Protein AF-A0A3D8VR59-F1 (afdb_monomer)

Solvent-accessible surface area (backbone atoms only — not comparable to full-atom values): 6683 Å² total; per-residue (Å²): 139,81,84,77,77,73,76,78,70,75,75,80,77,48,66,52,59,50,52,37,56,76,66,73,60,66,75,86,51,83,73,58,47,75,71,31,57,76,67,61,42,75,67,56,51,50,50,51,54,50,46,55,68,44,47,79,78,50,55,71,74,55,37,43,54,51,33,48,60,49,38,73,65,44,26,65,60,37,73,67,63,82,84,80,81,53,46,68,61,48,41,51,50,54,53,48,45,44,51,47,46,40,73,72,57,63,74,77,109

Organism: NCBI:txid156205

Foldseek 3Di:
DDDDPPPPDPPPQALLNVVCVVLVADLVDDPFDPVLLVVQDPVLLVLLVVLSNCLSVDDPVVLLVSLVVNLVVRCVSRVNDDPDDDSVVSVSVSSNVNSNCVVVPVVVD

Mean predicted aligned error: 7.18 Å

pLDDT: mean 85.96, std 16.13, range [38.91, 97.81]

Sequence (109 aa):
IHERKKQRSKKKQTLVEKEIENRDLKSDQQVVGDWERQNVTKKDWNLLKTYVHRYPTLKPTEQDTMTREVAEILLPKLGLEDGTKSEDELATRLYAAYIDLKEEWEFQL

Radius of gyration: 16.51 Å; Cα contacts (8 Å, |Δi|>4): 81; chains: 1; bounding box: 54×28×42 Å

Structure (mmCIF, N/CA/C/O backbone):
data_AF-A0A3D8VR59-F1
#
_entry.id   AF-A0A3D8VR59-F1
#
loop_
_atom_site.group_PDB
_atom_site.id
_atom_site.type_symbol
_atom_site.label_atom_id
_atom_site.label_alt_id
_atom_site.label_comp_id
_atom_site.label_asym_id
_atom_site.label_entity_id
_atom_site.label_seq_id
_atom_site.pdbx_PDB_ins_code
_atom_site.Cartn_x
_atom_site.Cartn_y
_atom_site.Cartn_z
_atom_site.occupancy
_atom_site.B_iso_or_equiv
_atom_site.auth_seq_id
_atom_site.auth_comp_id
_atom_site.auth_asym_id
_atom_site.auth_atom_id
_atom_site.pdbx_PDB_model_num
ATOM 1 N N . ILE A 1 1 ? -44.105 14.807 -27.807 1.00 45.09 1 ILE A N 1
ATOM 2 C CA . ILE A 1 1 ? -43.268 14.618 -26.596 1.00 45.09 1 ILE A CA 1
ATOM 3 C C . ILE A 1 1 ? -42.428 13.366 -26.820 1.00 45.09 1 ILE A C 1
ATOM 5 O O . ILE A 1 1 ? -42.993 12.284 -26.915 1.00 45.09 1 ILE A O 1
ATOM 9 N N . HIS A 1 2 ? -41.117 13.504 -27.015 1.00 38.91 2 HIS A N 1
ATOM 10 C CA . HIS A 1 2 ? -40.198 12.367 -27.122 1.00 38.91 2 HIS A CA 1
ATOM 11 C C . HIS A 1 2 ? -39.115 12.530 -26.063 1.00 38.91 2 HIS A C 1
ATOM 13 O O . HIS A 1 2 ? -38.150 13.273 -26.245 1.00 38.91 2 HIS A O 1
ATOM 19 N N . GLU A 1 3 ? -39.311 11.854 -24.933 1.00 39.66 3 GLU A N 1
ATOM 20 C CA . GLU A 1 3 ? -38.264 11.650 -23.941 1.00 39.66 3 GLU A CA 1
ATOM 21 C C . GLU A 1 3 ? -37.144 10.822 -24.570 1.00 39.66 3 GLU A C 1
ATOM 23 O O . GLU A 1 3 ? -37.251 9.611 -24.778 1.00 39.66 3 GLU A O 1
ATOM 28 N N . ARG A 1 4 ? -36.027 11.486 -24.865 1.00 47.28 4 ARG A N 1
ATOM 29 C CA . ARG A 1 4 ? -34.753 10.808 -25.077 1.00 47.28 4 ARG A CA 1
ATOM 30 C C . ARG A 1 4 ? -34.322 10.211 -23.740 1.00 47.28 4 ARG A C 1
ATOM 32 O O . ARG A 1 4 ? -33.760 10.911 -22.899 1.00 47.28 4 ARG A O 1
ATOM 39 N N . LYS A 1 5 ? -34.539 8.906 -23.562 1.00 46.75 5 LYS A N 1
ATOM 40 C CA . LYS A 1 5 ? -33.803 8.108 -22.576 1.00 46.75 5 LYS A CA 1
ATOM 41 C C . LYS A 1 5 ? -32.311 8.284 -22.867 1.00 46.75 5 LYS A C 1
ATOM 43 O O . LYS A 1 5 ? -31.782 7.678 -23.796 1.00 46.75 5 LYS A O 1
ATOM 48 N N . LYS A 1 6 ? -31.633 9.145 -22.099 1.00 41.78 6 LYS A N 1
ATOM 49 C CA . LYS A 1 6 ? -30.169 9.167 -22.024 1.00 41.78 6 LYS A CA 1
ATOM 50 C C . LYS A 1 6 ? -29.741 7.748 -21.665 1.00 41.78 6 LYS A C 1
ATOM 52 O O . LYS A 1 6 ? -29.983 7.295 -20.548 1.00 41.78 6 LYS A O 1
ATOM 57 N N . GLN A 1 7 ? -29.139 7.042 -22.619 1.00 44.72 7 GLN A N 1
ATOM 58 C CA . GLN A 1 7 ? -28.355 5.854 -22.325 1.00 44.72 7 GLN A CA 1
ATOM 59 C C . GLN A 1 7 ? -27.381 6.258 -21.217 1.00 44.72 7 GLN A C 1
ATOM 61 O O . GLN A 1 7 ? -26.585 7.179 -21.408 1.00 44.72 7 GLN A O 1
ATOM 66 N N . ARG A 1 8 ? -27.505 5.652 -20.030 1.00 43.66 8 ARG A N 1
ATOM 67 C CA . ARG A 1 8 ? -26.506 5.793 -18.970 1.00 43.66 8 ARG A CA 1
ATOM 68 C C . ARG A 1 8 ? -25.195 5.323 -19.588 1.00 43.66 8 ARG A C 1
ATOM 70 O O . ARG A 1 8 ? -25.005 4.127 -19.784 1.00 43.66 8 ARG A O 1
ATOM 77 N N . SER A 1 9 ? -24.342 6.265 -19.979 1.00 49.19 9 SER A N 1
ATOM 78 C CA . SER A 1 9 ? -22.973 5.985 -20.386 1.00 49.19 9 SER A CA 1
ATOM 79 C C . SER A 1 9 ? -22.380 5.085 -19.310 1.00 49.19 9 SER A C 1
ATOM 81 O O . SER A 1 9 ? -22.367 5.496 -18.145 1.00 49.19 9 SER A O 1
ATOM 83 N N . LYS A 1 10 ? -21.962 3.861 -19.664 1.00 50.12 10 LYS A N 1
ATOM 84 C CA . LYS A 1 10 ? -21.182 3.006 -18.760 1.00 50.12 10 LYS A CA 1
ATOM 85 C C . LYS A 1 10 ? -20.106 3.909 -18.152 1.00 50.12 10 LYS A C 1
ATOM 87 O O . LYS A 1 10 ? -19.365 4.533 -18.916 1.00 50.12 10 LYS A O 1
ATOM 92 N N . LYS A 1 11 ? -20.111 4.097 -16.823 1.00 55.22 11 LYS A N 1
ATOM 93 C CA . LYS A 1 11 ? -19.085 4.903 -16.142 1.00 55.22 11 LYS A CA 1
ATOM 94 C C . LYS A 1 11 ? -17.739 4.416 -16.680 1.00 55.22 11 LYS A C 1
ATOM 96 O O . LYS A 1 11 ? -17.508 3.210 -16.703 1.00 55.22 11 LYS A O 1
ATOM 101 N N . LYS A 1 12 ? -16.907 5.325 -17.201 1.00 64.06 12 LYS A N 1
ATOM 102 C CA . LYS A 1 12 ? -15.552 4.953 -17.616 1.00 64.06 12 LYS A CA 1
ATOM 103 C C . LYS A 1 12 ? -14.861 4.389 -16.380 1.00 64.06 12 LYS A C 1
ATOM 105 O O . LYS A 1 12 ? -14.733 5.111 -15.396 1.00 64.06 12 LYS A O 1
ATOM 110 N N . GLN A 1 13 ? -14.478 3.122 -16.453 1.00 74.31 13 GLN A N 1
ATOM 111 C CA . GLN A 1 13 ? -13.730 2.447 -15.405 1.00 74.31 13 GLN A CA 1
ATOM 112 C C . GLN A 1 13 ? -12.432 3.214 -15.142 1.00 74.31 13 GLN A C 1
ATOM 114 O O . GLN A 1 13 ? -11.737 3.613 -16.088 1.00 74.31 13 GLN A O 1
ATOM 119 N N . THR A 1 14 ? -12.142 3.472 -13.872 1.00 85.88 14 THR A N 1
ATOM 120 C CA . THR A 1 14 ? -10.918 4.154 -13.449 1.00 85.88 14 THR A CA 1
ATOM 121 C C . THR A 1 14 ? -9.700 3.261 -13.688 1.00 85.88 14 THR A C 1
ATOM 123 O O . THR A 1 14 ? -9.821 2.048 -13.847 1.00 85.88 14 THR A O 1
ATOM 126 N N . LEU A 1 15 ? -8.502 3.851 -13.734 1.00 89.06 15 LEU A N 1
ATOM 127 C CA . LEU A 1 15 ? -7.268 3.071 -13.889 1.00 89.06 15 LEU A CA 1
ATOM 128 C C . LEU A 1 15 ? -7.062 2.085 -12.728 1.00 89.06 15 LEU A C 1
ATOM 130 O O . LEU A 1 15 ? -6.623 0.967 -12.960 1.00 89.06 15 LEU A O 1
ATOM 134 N N . VAL A 1 16 ? -7.455 2.477 -11.513 1.00 89.12 16 VAL A N 1
ATOM 135 C CA . VAL A 1 16 ? -7.435 1.611 -10.326 1.00 89.12 16 VAL A CA 1
ATOM 136 C C . VAL A 1 16 ? -8.393 0.433 -10.486 1.00 89.12 16 VAL A C 1
ATOM 138 O O . VAL A 1 16 ? -8.004 -0.706 -10.272 1.00 89.12 16 VAL A O 1
ATOM 141 N N . GLU A 1 17 ? -9.635 0.691 -10.903 1.00 88.75 17 GLU A N 1
ATOM 142 C CA . GLU A 1 17 ? -10.636 -0.365 -11.111 1.00 88.75 17 GLU A CA 1
ATOM 143 C C . GLU A 1 17 ? -10.212 -1.365 -12.194 1.00 88.75 17 GLU A C 1
ATOM 145 O O . GLU A 1 17 ? -10.558 -2.537 -12.099 1.00 88.75 17 GLU A O 1
ATOM 150 N N . LYS A 1 18 ? -9.476 -0.921 -13.221 1.00 89.94 18 LYS A N 1
ATOM 151 C CA . LYS A 1 18 ? -8.903 -1.827 -14.228 1.00 89.94 18 LYS A CA 1
ATOM 152 C C . LYS A 1 18 ? -7.819 -2.716 -13.642 1.00 89.94 18 LYS A C 1
ATOM 154 O O . LYS A 1 18 ? -7.774 -3.893 -13.959 1.00 89.94 18 LYS A O 1
ATOM 159 N N . GLU A 1 19 ? -6.957 -2.158 -12.800 1.00 91.25 19 GLU A N 1
ATOM 160 C CA . GLU A 1 19 ? -5.873 -2.922 -12.187 1.00 91.25 19 GLU A CA 1
ATOM 161 C C . GLU A 1 19 ? -6.400 -3.964 -11.193 1.00 91.25 19 GLU A C 1
ATOM 163 O O . GLU A 1 19 ? -5.912 -5.087 -11.161 1.00 91.25 19 GLU A O 1
ATOM 168 N N . ILE A 1 20 ? -7.455 -3.626 -10.447 1.00 90.94 20 ILE A N 1
ATOM 169 C CA . ILE A 1 20 ? -8.171 -4.568 -9.573 1.00 90.94 20 ILE A CA 1
ATOM 170 C C . ILE A 1 20 ? -8.752 -5.736 -10.385 1.00 90.94 20 ILE A C 1
ATOM 172 O O . ILE A 1 20 ? -8.580 -6.890 -10.001 1.00 90.94 20 ILE A O 1
ATOM 176 N N . GLU A 1 21 ? -9.395 -5.444 -11.521 1.00 90.12 21 GLU A N 1
ATOM 177 C CA . GLU A 1 21 ? -9.950 -6.469 -12.416 1.00 90.12 21 GLU A CA 1
ATOM 178 C C . GLU A 1 21 ? -8.851 -7.332 -13.056 1.00 90.12 21 GLU A C 1
ATOM 180 O O . GLU A 1 21 ? -8.977 -8.553 -13.087 1.00 90.12 21 GLU A O 1
ATOM 185 N N . ASN A 1 22 ? -7.744 -6.726 -13.502 1.00 90.31 22 ASN A N 1
ATOM 186 C CA . ASN A 1 22 ? -6.598 -7.447 -14.070 1.00 90.31 22 ASN A CA 1
ATOM 187 C C . 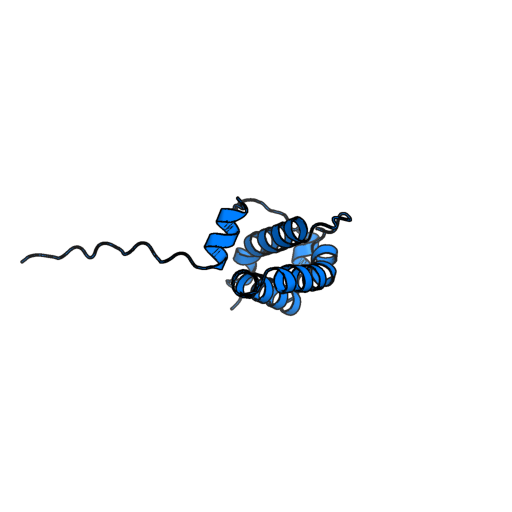ASN A 1 22 ? -5.970 -8.438 -13.078 1.00 90.31 22 ASN A C 1
ATOM 189 O O . ASN A 1 22 ? -5.410 -9.447 -13.499 1.00 90.31 22 ASN A O 1
ATOM 193 N N . ARG A 1 23 ? -6.054 -8.141 -11.777 1.00 90.19 23 ARG A N 1
ATOM 194 C CA . ARG A 1 23 ? -5.533 -8.980 -10.689 1.00 90.19 23 ARG A CA 1
ATOM 195 C C . ARG A 1 23 ? -6.558 -9.989 -10.154 1.00 90.19 23 ARG A C 1
ATOM 197 O O . ARG A 1 23 ? -6.249 -10.691 -9.199 1.00 90.19 23 ARG A O 1
ATOM 204 N N . ASP A 1 24 ? -7.757 -10.047 -10.742 1.00 88.75 24 ASP A N 1
ATOM 205 C CA . ASP A 1 24 ? -8.891 -10.878 -10.300 1.00 88.75 24 ASP A CA 1
ATOM 206 C C . ASP A 1 24 ? -9.222 -10.711 -8.802 1.00 88.75 24 ASP A C 1
ATOM 208 O O . ASP A 1 24 ? -9.598 -11.651 -8.100 1.00 88.75 24 ASP A O 1
ATOM 212 N N . LEU A 1 25 ? -9.059 -9.485 -8.289 1.00 87.44 25 LEU A N 1
ATOM 213 C CA . LEU A 1 25 ? -9.308 -9.169 -6.886 1.00 87.44 25 LEU A CA 1
ATOM 214 C C . LEU A 1 25 ? -10.770 -8.776 -6.668 1.00 87.44 25 LEU A C 1
ATOM 216 O O . LEU A 1 25 ? -11.336 -7.961 -7.404 1.00 87.44 25 LEU A O 1
ATOM 220 N N . LYS A 1 26 ? -11.374 -9.323 -5.611 1.00 80.31 26 LYS A N 1
ATOM 221 C CA . LYS A 1 26 ? -12.759 -9.047 -5.208 1.00 80.31 26 LYS A CA 1
ATOM 222 C C . LYS A 1 26 ? -12.812 -8.369 -3.846 1.00 80.31 26 LYS A C 1
ATOM 224 O O . LYS A 1 26 ? -11.912 -8.516 -3.028 1.00 80.31 26 LYS A O 1
ATOM 229 N N . SER A 1 27 ? -13.884 -7.615 -3.611 1.00 70.56 27 SER A N 1
ATOM 230 C CA . SER A 1 27 ? -14.071 -6.840 -2.380 1.00 70.56 27 SER A CA 1
ATOM 231 C C . SER A 1 27 ? -14.584 -7.629 -1.185 1.00 70.56 27 SER A C 1
ATOM 233 O O . SER A 1 27 ? -14.683 -7.074 -0.103 1.00 70.56 27 SER A O 1
ATOM 235 N N . ASP A 1 28 ? -14.926 -8.900 -1.364 1.00 70.75 28 ASP A N 1
ATOM 236 C CA . ASP A 1 28 ? -15.450 -9.773 -0.313 1.00 70.75 28 ASP A CA 1
ATOM 237 C C . ASP A 1 28 ? -14.355 -10.532 0.453 1.00 70.75 28 ASP A C 1
ATOM 239 O O . ASP A 1 28 ? -14.656 -11.303 1.364 1.00 70.75 28 ASP A O 1
ATOM 243 N N . GLN A 1 29 ? -13.084 -10.321 0.106 1.00 73.75 29 GLN A N 1
ATOM 244 C CA . GLN A 1 29 ? -11.959 -10.989 0.744 1.00 73.75 29 GLN A CA 1
ATOM 245 C C . GLN A 1 29 ? -11.364 -10.109 1.842 1.00 73.75 29 GLN A C 1
ATOM 247 O O . GLN A 1 29 ? -10.585 -9.197 1.571 1.00 73.75 29 GLN A O 1
ATOM 252 N N . GLN A 1 30 ? -11.698 -10.433 3.092 1.00 83.62 30 GLN A N 1
ATOM 253 C CA . GLN A 1 30 ? -10.963 -9.930 4.247 1.00 83.62 30 GLN A CA 1
ATOM 254 C C . GLN A 1 30 ? -9.549 -10.525 4.232 1.00 83.62 30 GLN A C 1
ATOM 256 O O . GLN A 1 30 ? -9.374 -11.731 4.412 1.00 83.62 30 GLN A O 1
ATOM 261 N N . VAL A 1 31 ? -8.545 -9.676 4.006 1.00 90.94 31 VAL A N 1
ATOM 262 C CA . VAL A 1 31 ? -7.123 -10.055 3.983 1.00 90.94 31 VAL A CA 1
ATOM 263 C C . VAL A 1 31 ? -6.359 -9.464 5.163 1.00 90.94 31 VAL A C 1
ATOM 265 O O . VAL A 1 31 ? -5.412 -10.082 5.639 1.00 90.94 31 VAL A O 1
ATOM 268 N N . VAL A 1 32 ? -6.780 -8.302 5.669 1.00 92.56 32 VAL A N 1
ATOM 269 C CA . VAL A 1 32 ? -6.206 -7.674 6.862 1.00 92.56 32 VAL A CA 1
ATOM 270 C C . VAL A 1 32 ? -6.967 -8.157 8.098 1.00 92.56 32 VAL A C 1
ATOM 272 O O . VAL A 1 32 ? -8.200 -8.051 8.173 1.00 92.56 32 VAL A O 1
ATOM 275 N N . GLY A 1 33 ? -6.227 -8.689 9.071 1.00 92.44 33 GLY A N 1
ATOM 276 C CA . GLY A 1 33 ? -6.772 -9.142 10.347 1.00 92.44 33 GLY A CA 1
ATOM 277 C C . GLY A 1 33 ? -7.297 -7.990 11.206 1.00 92.44 33 GLY A C 1
ATOM 278 O O . GLY A 1 33 ? -6.874 -6.840 11.080 1.00 92.44 33 GLY A O 1
ATOM 279 N N . ASP A 1 34 ? -8.245 -8.291 12.096 1.00 91.56 34 ASP A N 1
ATOM 280 C CA . ASP A 1 34 ? -8.911 -7.275 12.925 1.00 91.56 34 ASP A CA 1
ATOM 281 C C . ASP A 1 34 ? -7.932 -6.526 13.846 1.00 91.56 34 ASP A C 1
ATOM 283 O O . ASP A 1 34 ? -8.123 -5.343 14.136 1.00 91.56 34 ASP A O 1
ATOM 287 N N . TRP A 1 35 ? -6.869 -7.199 14.299 1.00 92.75 35 TRP A N 1
ATOM 288 C CA . TRP A 1 35 ? -5.824 -6.587 15.120 1.00 92.75 35 TRP A CA 1
ATOM 289 C C . TRP A 1 35 ? -4.983 -5.595 14.310 1.00 92.75 35 TRP A C 1
ATOM 291 O O . TRP A 1 35 ? -4.704 -4.482 14.759 1.00 92.75 35 TRP A O 1
ATOM 301 N N . GLU A 1 36 ? -4.609 -5.964 13.090 1.00 94.62 36 GLU A N 1
ATOM 302 C CA . GLU A 1 36 ? -3.835 -5.131 12.177 1.00 94.62 36 GLU A CA 1
ATOM 303 C C . GLU A 1 36 ? -4.638 -3.892 11.757 1.00 94.62 36 GLU A C 1
ATOM 305 O O . GLU A 1 36 ? -4.093 -2.788 11.768 1.00 94.62 36 GLU A O 1
ATOM 310 N N . ARG A 1 37 ? -5.949 -4.032 11.503 1.00 92.12 37 ARG A N 1
ATOM 311 C CA . ARG A 1 37 ? -6.855 -2.906 11.186 1.00 92.12 37 ARG A CA 1
ATOM 312 C C . ARG A 1 37 ? -6.848 -1.813 12.243 1.00 92.12 37 ARG A C 1
ATOM 314 O O . ARG A 1 37 ? -6.765 -0.636 11.902 1.00 92.12 37 ARG A O 1
ATOM 321 N N . GLN A 1 38 ? -6.887 -2.191 13.521 1.00 90.44 38 GLN A N 1
ATOM 322 C CA . GLN A 1 38 ? -6.858 -1.233 14.634 1.00 90.44 38 GLN A CA 1
ATOM 323 C C . GLN A 1 38 ? -5.553 -0.427 14.685 1.00 90.44 38 GLN A C 1
ATOM 325 O O . GLN A 1 38 ? -5.529 0.676 15.232 1.00 90.44 38 GLN A O 1
ATOM 330 N N . ASN A 1 39 ? -4.476 -0.962 14.106 1.00 90.69 39 ASN A N 1
ATOM 331 C CA . ASN A 1 39 ? -3.164 -0.329 14.063 1.00 90.69 39 ASN A CA 1
ATOM 332 C C . ASN A 1 39 ? -2.924 0.491 12.782 1.00 90.69 39 ASN A C 1
ATOM 334 O O . ASN A 1 39 ? -1.917 1.201 12.698 1.00 90.69 39 ASN A O 1
ATOM 338 N N . VAL A 1 40 ? -3.828 0.444 11.794 1.00 93.69 40 VAL A N 1
ATOM 339 C CA . VAL A 1 40 ? -3.717 1.260 10.578 1.00 93.69 40 VAL A CA 1
ATOM 340 C C . VAL A 1 40 ? -3.913 2.731 10.933 1.00 93.69 40 VAL A C 1
ATOM 342 O O . VAL A 1 40 ? -4.953 3.149 11.438 1.00 93.69 40 VAL A O 1
ATOM 345 N N . THR A 1 41 ? -2.910 3.559 10.640 1.00 94.62 41 THR A N 1
ATOM 346 C CA . THR A 1 41 ? -3.021 5.008 10.836 1.00 94.62 41 THR A CA 1
ATOM 347 C C . THR A 1 41 ? -3.503 5.708 9.566 1.00 94.62 41 THR A C 1
ATOM 349 O O . THR A 1 41 ? -3.331 5.216 8.450 1.00 94.62 41 THR A O 1
ATOM 352 N N . LYS A 1 42 ? -3.988 6.951 9.697 1.00 93.62 42 LYS A N 1
ATOM 353 C CA . LYS A 1 42 ? -4.307 7.810 8.539 1.00 93.62 42 LYS A CA 1
ATOM 354 C C . LYS A 1 42 ? -3.120 7.976 7.578 1.00 93.62 42 LYS A C 1
ATOM 356 O O . LYS A 1 42 ? -3.319 8.151 6.378 1.00 93.62 42 LYS A O 1
ATOM 361 N N . LYS A 1 43 ? -1.883 7.943 8.089 1.00 95.62 43 LYS A N 1
ATOM 362 C CA . LYS A 1 43 ? -0.673 8.029 7.261 1.00 95.62 43 LYS A CA 1
ATOM 363 C C . LYS A 1 43 ? -0.479 6.757 6.434 1.00 95.62 43 LYS A C 1
ATOM 365 O O . LYS A 1 43 ? -0.185 6.871 5.248 1.00 95.62 43 LYS A O 1
ATOM 370 N N . ASP A 1 44 ? -0.678 5.589 7.041 1.00 96.31 44 ASP A N 1
ATOM 371 C CA . ASP A 1 44 ? -0.581 4.296 6.357 1.00 96.31 44 ASP A CA 1
ATOM 372 C C . ASP A 1 44 ? -1.675 4.169 5.287 1.00 96.31 44 ASP A C 1
ATOM 374 O O . ASP A 1 44 ? -1.377 3.858 4.134 1.00 96.31 44 ASP A O 1
ATOM 378 N N . TRP A 1 45 ? -2.915 4.546 5.623 1.00 95.81 45 TRP A N 1
ATOM 379 C CA . TRP A 1 45 ? -4.021 4.601 4.664 1.00 95.81 45 TRP A CA 1
ATOM 380 C C . TRP A 1 45 ? -3.726 5.532 3.482 1.00 95.81 45 TRP A C 1
ATOM 382 O O . TRP A 1 45 ? -3.891 5.154 2.322 1.00 95.81 45 TRP A O 1
ATOM 392 N N . ASN A 1 46 ? -3.245 6.750 3.748 1.00 96.12 46 ASN A N 1
ATOM 393 C CA . ASN A 1 46 ? -2.903 7.692 2.684 1.00 96.12 46 ASN A CA 1
ATOM 394 C C . ASN A 1 46 ? -1.764 7.176 1.797 1.00 96.12 46 ASN A C 1
ATOM 396 O O . ASN A 1 46 ? -1.805 7.403 0.586 1.00 96.12 46 ASN A O 1
ATOM 400 N N . LEU A 1 47 ? -0.767 6.492 2.369 1.00 97.81 47 LEU A N 1
ATOM 401 C CA . LEU A 1 47 ? 0.314 5.866 1.609 1.00 97.81 47 LEU A CA 1
ATOM 402 C C . LEU A 1 47 ? -0.238 4.783 0.677 1.00 97.81 47 LEU A C 1
ATOM 404 O O . LEU A 1 47 ? 0.011 4.840 -0.526 1.00 97.81 47 LEU A O 1
ATOM 408 N N . LEU A 1 48 ? -1.052 3.869 1.211 1.00 97.19 48 LEU A N 1
ATOM 409 C CA . LEU A 1 48 ? -1.683 2.786 0.456 1.00 97.19 48 LEU A CA 1
ATOM 410 C C . LEU A 1 48 ? -2.573 3.315 -0.674 1.00 97.19 48 LEU A C 1
ATOM 412 O O . LEU A 1 48 ? -2.426 2.934 -1.836 1.00 97.19 48 LEU A O 1
ATOM 416 N N . LYS A 1 49 ? -3.457 4.264 -0.350 1.00 96.12 49 LYS A N 1
ATOM 417 C CA . LYS A 1 49 ? -4.344 4.912 -1.319 1.00 96.12 49 LYS A CA 1
ATOM 418 C C . LYS A 1 49 ? -3.547 5.610 -2.417 1.00 96.12 49 LYS A C 1
ATOM 420 O O . LYS A 1 49 ? -3.872 5.458 -3.594 1.00 96.12 49 LYS A O 1
ATOM 425 N N . THR A 1 50 ? -2.510 6.365 -2.054 1.00 96.56 50 THR A N 1
ATOM 426 C CA . THR A 1 50 ? -1.664 7.075 -3.026 1.00 96.56 50 THR A CA 1
ATOM 427 C C . THR A 1 50 ? -0.931 6.095 -3.931 1.00 96.56 50 THR A C 1
ATOM 429 O O . THR A 1 50 ? -0.917 6.297 -5.144 1.00 96.56 50 THR A O 1
ATOM 432 N N . TYR A 1 51 ? -0.373 5.024 -3.363 1.00 97.50 51 TYR A N 1
ATOM 433 C CA . TYR A 1 51 ? 0.281 3.956 -4.111 1.00 97.50 51 TYR A CA 1
ATOM 434 C C . TYR A 1 51 ? -0.658 3.369 -5.171 1.00 97.50 51 TYR A C 1
ATOM 436 O O . TYR A 1 51 ? -0.337 3.433 -6.356 1.00 97.50 51 TYR A O 1
ATOM 444 N N . VAL A 1 52 ? -1.848 2.907 -4.769 1.00 96.31 52 VAL A N 1
ATOM 445 C CA . VAL A 1 52 ? -2.826 2.282 -5.676 1.00 96.31 52 VAL A CA 1
ATOM 446 C C . VAL A 1 52 ? -3.239 3.226 -6.806 1.00 96.31 52 VAL A C 1
ATOM 448 O O . VAL A 1 52 ? -3.303 2.827 -7.964 1.00 96.31 52 VAL A O 1
ATOM 451 N N . HIS A 1 53 ? -3.462 4.509 -6.511 1.00 95.31 53 HIS A N 1
ATOM 452 C CA . HIS A 1 53 ? -3.853 5.476 -7.542 1.00 95.31 53 HIS A CA 1
ATOM 453 C C . HIS A 1 53 ? -2.702 5.858 -8.480 1.00 95.31 53 HIS A C 1
ATOM 455 O O . HIS A 1 53 ? -2.943 6.182 -9.645 1.00 95.31 53 HIS A O 1
ATOM 461 N N . ARG A 1 54 ? -1.455 5.834 -7.993 1.00 95.19 54 ARG A N 1
ATOM 462 C CA . ARG A 1 54 ? -0.268 6.200 -8.773 1.00 95.19 54 ARG A CA 1
ATOM 463 C C . ARG A 1 54 ? 0.259 5.042 -9.615 1.00 95.19 54 ARG A C 1
ATOM 465 O O . ARG A 1 54 ? 0.695 5.283 -10.737 1.00 95.19 54 ARG A O 1
ATOM 472 N N . TYR A 1 55 ? 0.193 3.811 -9.116 1.00 96.25 55 TYR A N 1
ATOM 473 C CA . TYR A 1 55 ? 0.734 2.609 -9.756 1.00 96.25 55 TYR A CA 1
ATOM 474 C C . TYR A 1 55 ? 0.412 2.474 -11.261 1.00 96.25 55 TYR A C 1
ATOM 476 O O . TYR A 1 55 ? 1.354 2.335 -12.045 1.00 96.25 55 TYR A O 1
ATOM 484 N N . PRO A 1 56 ? -0.848 2.610 -11.729 1.00 94.31 56 PRO A N 1
ATOM 485 C CA . PRO A 1 56 ? -1.167 2.428 -13.149 1.00 94.31 56 PRO A CA 1
ATOM 486 C C . PRO A 1 56 ? -0.657 3.562 -14.056 1.00 94.31 56 PRO A C 1
ATOM 488 O O . PRO A 1 56 ? -0.799 3.489 -15.274 1.00 94.31 56 PRO A O 1
ATOM 491 N N . THR A 1 57 ? -0.100 4.633 -13.483 1.00 94.31 57 THR A N 1
ATOM 492 C CA . THR A 1 57 ? 0.473 5.768 -14.230 1.00 94.31 57 THR A CA 1
ATOM 493 C C . THR A 1 57 ? 1.994 5.695 -14.372 1.00 94.31 57 THR A C 1
ATOM 495 O O . THR A 1 57 ? 2.578 6.512 -15.082 1.00 94.31 57 THR A O 1
ATOM 498 N N . LEU A 1 58 ? 2.634 4.740 -13.695 1.00 94.50 58 LEU A N 1
ATOM 499 C CA . LEU A 1 58 ? 4.084 4.572 -13.669 1.00 94.50 58 LEU A CA 1
ATOM 500 C C . LEU A 1 58 ? 4.578 3.642 -14.777 1.00 94.50 58 LEU A C 1
ATOM 502 O O . LEU A 1 58 ? 3.837 2.799 -15.281 1.00 94.50 58 LEU A O 1
ATOM 506 N N . LYS A 1 59 ? 5.858 3.771 -15.134 1.00 96.00 59 LYS A N 1
ATOM 507 C CA . LYS A 1 59 ? 6.538 2.790 -15.989 1.00 96.00 59 LYS A CA 1
ATOM 508 C C . LYS A 1 59 ? 6.854 1.516 -15.193 1.00 96.00 59 LYS A C 1
ATOM 510 O O . LYS A 1 59 ? 7.043 1.618 -13.983 1.00 96.00 59 LYS A O 1
ATOM 515 N N . PRO A 1 60 ? 7.034 0.353 -15.846 1.00 93.00 60 PRO A N 1
ATOM 516 C CA . PRO A 1 60 ? 7.284 -0.918 -15.154 1.00 93.00 60 PRO A CA 1
ATOM 517 C C . PRO A 1 60 ? 8.414 -0.871 -14.112 1.00 93.00 60 PRO A C 1
ATOM 519 O O . PRO A 1 60 ? 8.219 -1.234 -12.962 1.00 93.00 60 PRO A O 1
ATOM 522 N N . THR A 1 61 ? 9.569 -0.291 -14.445 1.00 93.25 61 THR A N 1
ATOM 523 C CA . THR A 1 61 ? 10.697 -0.190 -13.497 1.00 93.25 61 THR A CA 1
ATOM 524 C C . THR A 1 61 ? 10.385 0.674 -12.268 1.00 93.25 61 THR A C 1
ATOM 526 O O . THR A 1 61 ? 10.901 0.440 -11.177 1.00 93.25 61 THR A O 1
ATOM 529 N N . GLU A 1 62 ? 9.556 1.706 -12.443 1.00 95.88 62 GLU A N 1
ATOM 530 C CA . GLU A 1 62 ? 9.106 2.576 -11.351 1.00 95.88 62 GLU A CA 1
ATOM 531 C C . GLU A 1 62 ? 8.027 1.882 -10.511 1.00 95.88 62 GLU A C 1
ATOM 533 O O . GLU A 1 62 ? 7.981 2.087 -9.300 1.00 95.88 62 GLU A O 1
ATOM 538 N N . GLN A 1 63 ? 7.184 1.052 -11.139 1.00 96.62 63 GLN A N 1
ATOM 539 C CA . GLN A 1 63 ? 6.206 0.209 -10.452 1.00 96.62 63 GLN A CA 1
ATOM 540 C C . GLN A 1 63 ? 6.906 -0.769 -9.516 1.00 96.62 63 GLN A C 1
ATOM 542 O O . GLN A 1 63 ? 6.545 -0.816 -8.343 1.00 96.62 63 GLN A O 1
ATOM 547 N N . ASP A 1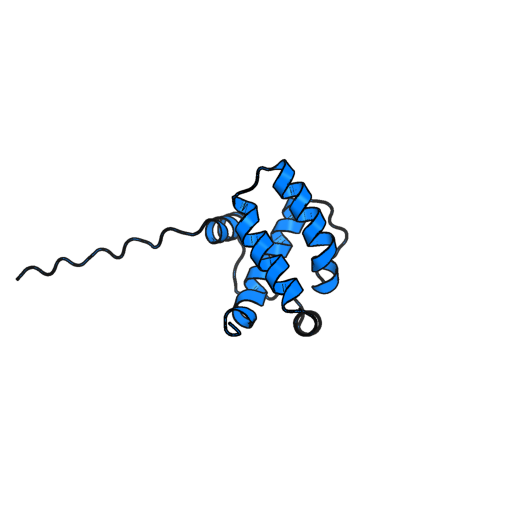 64 ? 7.925 -1.478 -10.000 1.00 95.94 64 ASP A N 1
ATOM 548 C CA . ASP A 1 64 ? 8.698 -2.442 -9.211 1.00 95.94 64 ASP A CA 1
ATOM 549 C C . ASP A 1 64 ? 9.345 -1.766 -7.997 1.00 95.94 64 ASP A C 1
ATOM 551 O O . ASP A 1 64 ? 9.162 -2.189 -6.853 1.00 95.94 64 ASP A O 1
ATOM 555 N N . THR A 1 65 ? 10.029 -0.643 -8.241 1.00 96.69 65 THR A N 1
ATOM 556 C CA . THR A 1 65 ? 10.722 0.122 -7.194 1.00 96.69 65 THR A CA 1
ATOM 557 C C . THR A 1 65 ? 9.738 0.637 -6.142 1.00 96.69 65 THR A C 1
ATOM 559 O O . THR A 1 65 ? 9.902 0.364 -4.955 1.00 96.69 65 THR A O 1
ATOM 562 N N . MET A 1 66 ? 8.670 1.327 -6.564 1.00 97.00 66 MET A N 1
ATOM 563 C CA . MET A 1 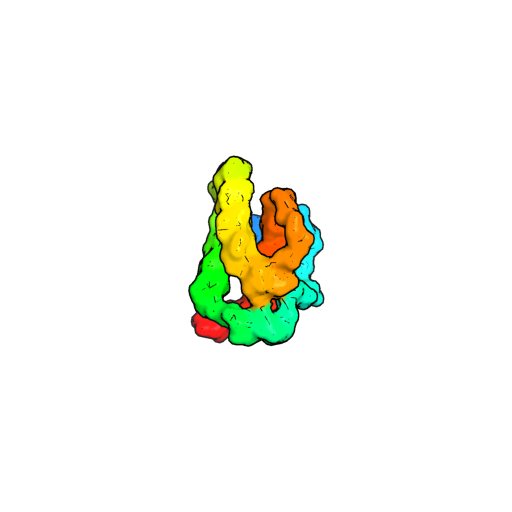66 ? 7.676 1.883 -5.641 1.00 97.00 66 MET A CA 1
ATOM 564 C C . MET A 1 66 ? 6.924 0.782 -4.889 1.00 97.00 66 MET A C 1
ATOM 566 O O . MET A 1 66 ? 6.597 0.950 -3.717 1.00 97.00 66 MET A O 1
ATOM 570 N N . THR A 1 67 ? 6.638 -0.343 -5.546 1.00 97.62 67 THR A N 1
ATOM 571 C CA . THR A 1 67 ? 5.961 -1.474 -4.905 1.00 97.62 67 THR A CA 1
ATOM 572 C C . THR A 1 67 ? 6.808 -2.051 -3.796 1.00 97.62 67 THR A C 1
ATOM 574 O O . THR A 1 67 ? 6.284 -2.265 -2.707 1.00 97.62 67 THR A O 1
AT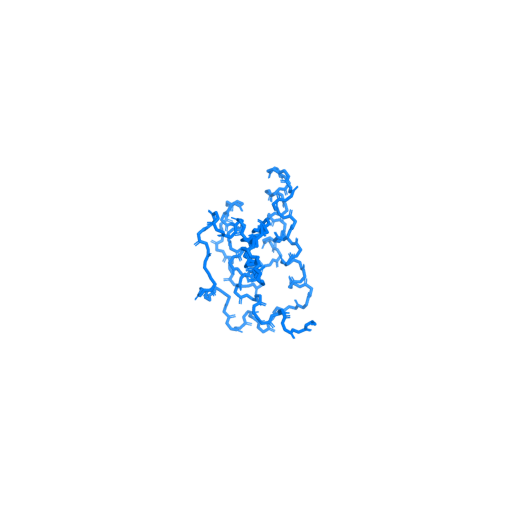OM 577 N N . ARG A 1 68 ? 8.109 -2.247 -4.032 1.00 96.75 68 ARG A N 1
ATOM 578 C CA . ARG A 1 68 ? 9.011 -2.757 -3.002 1.00 96.75 68 ARG A CA 1
ATOM 579 C C . ARG A 1 68 ? 9.077 -1.818 -1.800 1.00 96.75 68 ARG A C 1
ATOM 581 O O . ARG A 1 68 ? 8.825 -2.258 -0.684 1.00 96.75 68 ARG A O 1
ATOM 588 N N . GLU A 1 69 ? 9.302 -0.526 -2.034 1.00 97.25 69 GLU A N 1
ATOM 589 C CA . GLU A 1 69 ? 9.375 0.481 -0.964 1.00 97.25 69 GLU A CA 1
ATOM 590 C C . GLU A 1 69 ? 8.082 0.559 -0.137 1.00 97.25 69 GLU A C 1
ATOM 592 O O . GLU A 1 69 ? 8.114 0.623 1.091 1.00 97.25 69 GLU A O 1
ATOM 597 N N . VAL A 1 70 ? 6.919 0.546 -0.794 1.00 97.81 70 VAL A N 1
ATOM 598 C CA . VAL A 1 70 ? 5.626 0.611 -0.099 1.00 97.81 70 VAL A CA 1
ATOM 599 C C . VAL A 1 70 ? 5.328 -0.694 0.636 1.00 97.81 70 VAL A C 1
ATOM 601 O O . VAL A 1 70 ? 4.825 -0.658 1.763 1.00 97.81 70 VAL A O 1
ATOM 604 N N . ALA A 1 71 ? 5.650 -1.838 0.033 1.00 97.12 71 ALA A N 1
ATOM 605 C CA . ALA A 1 71 ? 5.429 -3.145 0.631 1.00 97.12 71 ALA A CA 1
ATOM 606 C C . ALA A 1 71 ? 6.261 -3.345 1.903 1.00 97.12 71 ALA A C 1
ATOM 608 O O . ALA A 1 71 ? 5.713 -3.795 2.906 1.00 97.12 71 ALA A O 1
ATOM 609 N N . GLU A 1 72 ? 7.533 -2.934 1.895 1.00 96.25 72 GLU A N 1
ATOM 610 C CA . GLU A 1 72 ? 8.425 -2.978 3.065 1.00 96.25 72 GLU A CA 1
ATOM 611 C C . GLU A 1 72 ? 7.881 -2.171 4.256 1.00 96.25 72 GLU A C 1
ATOM 613 O O . GLU A 1 72 ? 8.132 -2.509 5.411 1.00 96.25 72 GLU A O 1
ATOM 618 N N . ILE A 1 73 ? 7.106 -1.115 3.994 1.00 96.38 73 ILE A N 1
ATOM 619 C CA . ILE A 1 73 ? 6.516 -0.270 5.040 1.00 96.38 73 ILE A CA 1
ATOM 620 C C . ILE A 1 73 ? 5.170 -0.822 5.525 1.00 96.38 73 ILE A C 1
ATOM 622 O O . ILE A 1 73 ? 4.881 -0.770 6.724 1.00 96.38 73 ILE A O 1
ATOM 626 N N . LEU A 1 74 ? 4.312 -1.269 4.602 1.00 97.06 74 LEU A N 1
ATOM 627 C CA . LEU A 1 74 ? 2.909 -1.566 4.898 1.00 97.06 74 LEU A CA 1
ATOM 628 C C . LEU A 1 74 ? 2.640 -3.041 5.183 1.00 97.06 74 LEU A C 1
ATOM 630 O O . LEU A 1 74 ? 1.892 -3.327 6.114 1.00 97.06 74 LEU A O 1
ATOM 634 N N . LEU A 1 75 ? 3.222 -3.980 4.431 1.00 95.81 75 LEU A N 1
ATOM 635 C CA . LEU A 1 75 ? 2.878 -5.399 4.585 1.00 95.81 75 LEU A CA 1
ATOM 636 C C . LEU A 1 75 ? 3.175 -5.954 5.988 1.00 95.81 75 LEU A C 1
ATOM 638 O O . LEU A 1 75 ? 2.299 -6.647 6.508 1.00 95.81 75 LEU A O 1
ATOM 642 N N . PRO A 1 76 ? 4.300 -5.616 6.655 1.00 95.31 76 PRO A N 1
ATOM 643 C CA . PRO A 1 76 ? 4.549 -6.079 8.021 1.00 95.31 76 PRO A CA 1
ATOM 644 C C . PRO A 1 76 ? 3.497 -5.566 9.012 1.00 95.31 76 PRO A C 1
ATOM 646 O O . PRO A 1 76 ? 3.068 -6.287 9.907 1.00 95.31 76 PRO A O 1
ATOM 649 N N . LYS A 1 77 ? 3.032 -4.321 8.834 1.00 94.75 77 LYS A N 1
ATOM 650 C CA . LYS A 1 77 ? 1.996 -3.717 9.689 1.00 94.75 77 LYS A CA 1
ATOM 651 C C . LYS A 1 77 ? 0.610 -4.308 9.457 1.00 94.75 77 LYS A C 1
ATOM 653 O O . LYS A 1 77 ? -0.209 -4.306 10.366 1.00 94.75 77 LYS A O 1
ATOM 658 N N . LEU A 1 78 ? 0.351 -4.750 8.230 1.00 94.69 78 LEU A N 1
ATOM 659 C CA . LEU A 1 78 ? -0.916 -5.340 7.811 1.00 94.69 78 LEU A CA 1
ATOM 660 C C . LEU A 1 78 ? -0.967 -6.857 8.041 1.00 94.69 78 LEU A C 1
ATOM 662 O O . LEU A 1 78 ? -1.985 -7.466 7.731 1.00 94.69 78 LEU A O 1
ATOM 666 N N . GLY A 1 79 ? 0.110 -7.468 8.554 1.00 94.00 79 GLY A N 1
ATOM 667 C CA . GLY A 1 79 ? 0.190 -8.919 8.746 1.00 94.00 79 GLY A CA 1
ATOM 668 C C . GLY A 1 79 ? 0.251 -9.706 7.430 1.00 94.00 79 GLY A C 1
ATOM 669 O O . GLY A 1 79 ? -0.118 -10.874 7.395 1.00 94.00 79 GLY A O 1
ATOM 670 N N . LEU A 1 80 ? 0.695 -9.067 6.342 1.00 92.44 80 LEU A N 1
ATOM 671 C CA . LEU A 1 80 ? 0.712 -9.614 4.976 1.00 92.44 80 LEU A CA 1
ATOM 672 C C . LEU A 1 80 ? 2.129 -9.935 4.464 1.00 92.44 80 LEU A C 1
ATOM 674 O O . LEU A 1 80 ? 2.316 -10.232 3.280 1.00 92.44 80 LEU A O 1
ATOM 678 N N . GLU A 1 81 ? 3.137 -9.832 5.328 1.00 89.69 81 GLU A N 1
ATOM 679 C CA . GLU A 1 81 ? 4.517 -10.206 5.022 1.00 89.69 81 GLU A CA 1
ATOM 680 C C . GLU A 1 81 ? 4.711 -11.723 5.174 1.00 89.69 81 GLU A C 1
ATOM 682 O O . GLU A 1 81 ? 4.449 -12.288 6.232 1.00 89.69 81 GLU A O 1
ATOM 687 N N . ASP A 1 82 ? 5.205 -12.391 4.128 1.00 85.19 82 ASP A N 1
ATOM 688 C CA . ASP A 1 82 ? 5.481 -13.840 4.136 1.00 85.19 82 ASP A CA 1
ATOM 689 C C . ASP A 1 82 ? 6.814 -14.213 3.452 1.00 85.19 82 ASP A C 1
ATOM 691 O O . ASP A 1 82 ? 7.034 -15.359 3.062 1.00 85.19 82 ASP A O 1
ATOM 695 N N . GLY A 1 83 ? 7.711 -13.239 3.271 1.00 84.38 83 GLY A N 1
ATOM 696 C CA . GLY A 1 83 ? 8.999 -13.441 2.599 1.00 84.38 83 GLY A CA 1
ATOM 697 C C . GLY A 1 83 ? 8.946 -13.455 1.065 1.00 84.38 83 GLY A C 1
ATOM 698 O O . GLY A 1 83 ? 9.973 -13.710 0.428 1.00 84.38 83 GLY A O 1
ATOM 699 N N . THR A 1 84 ? 7.791 -13.155 0.465 1.00 85.94 84 THR A N 1
ATOM 700 C CA . THR A 1 84 ? 7.638 -12.956 -0.982 1.00 85.94 84 THR A CA 1
ATOM 701 C C . THR A 1 84 ? 8.612 -11.918 -1.538 1.00 85.94 84 THR A C 1
ATOM 703 O O . THR A 1 84 ? 8.821 -10.853 -0.958 1.00 85.94 84 THR A O 1
ATOM 706 N N . LYS A 1 85 ? 9.194 -12.218 -2.706 1.00 84.38 85 LYS A N 1
ATOM 707 C CA . LYS A 1 85 ? 10.143 -11.328 -3.398 1.00 84.38 85 LYS A CA 1
ATOM 708 C C . LYS A 1 85 ? 9.623 -10.748 -4.708 1.00 84.38 85 LYS A C 1
ATOM 710 O O . LYS A 1 85 ? 10.261 -9.825 -5.202 1.00 84.38 85 LYS A O 1
ATOM 715 N N . SER A 1 86 ? 8.534 -11.299 -5.249 1.00 95.00 86 SER A N 1
ATOM 716 C CA . SER A 1 86 ? 7.941 -10.873 -6.516 1.00 95.00 86 SER A CA 1
ATOM 717 C C . SER A 1 86 ? 7.188 -9.563 -6.333 1.00 95.00 86 SER A C 1
ATOM 719 O O . SER A 1 86 ? 6.240 -9.489 -5.553 1.00 95.00 86 SER A O 1
ATOM 721 N N . GLU A 1 87 ? 7.583 -8.534 -7.073 1.00 94.62 87 GLU A N 1
ATOM 722 C CA . GLU A 1 87 ? 6.944 -7.223 -7.049 1.00 94.62 87 GLU A CA 1
ATOM 723 C C . GLU A 1 87 ? 5.470 -7.305 -7.458 1.00 94.62 87 GLU A C 1
ATOM 725 O O . GLU A 1 87 ? 4.642 -6.597 -6.894 1.00 94.62 87 GLU A O 1
ATOM 730 N N . ASP A 1 88 ? 5.102 -8.218 -8.357 1.00 94.12 88 ASP A N 1
ATOM 731 C CA . ASP A 1 88 ? 3.702 -8.399 -8.744 1.00 94.12 88 ASP A CA 1
ATOM 732 C C . ASP A 1 88 ? 2.843 -8.998 -7.616 1.00 94.12 88 ASP A C 1
ATOM 734 O O . ASP A 1 88 ? 1.711 -8.568 -7.381 1.00 94.12 88 ASP A O 1
ATOM 738 N N . GLU A 1 89 ? 3.390 -9.941 -6.849 1.00 94.56 89 GLU A N 1
ATOM 739 C CA . GLU A 1 89 ? 2.692 -10.512 -5.691 1.00 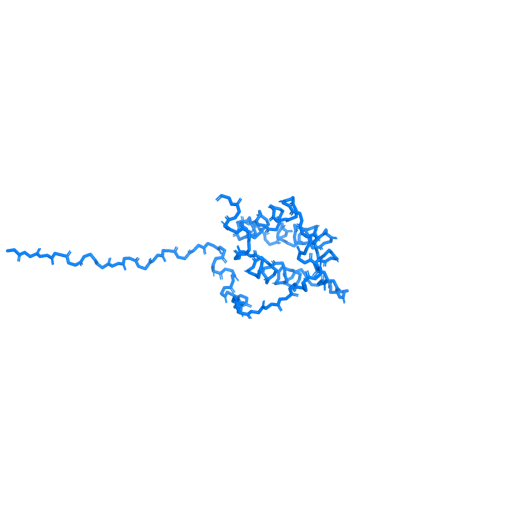94.56 89 GLU A CA 1
ATOM 740 C C . GLU A 1 89 ? 2.579 -9.486 -4.554 1.00 94.56 89 GLU A C 1
ATOM 742 O O . GLU A 1 89 ? 1.528 -9.376 -3.916 1.00 94.56 89 GLU A O 1
ATOM 747 N N . LEU A 1 90 ? 3.626 -8.680 -4.337 1.00 96.38 90 LEU A N 1
ATOM 748 C CA . LEU A 1 90 ? 3.595 -7.558 -3.395 1.00 96.38 90 LEU A CA 1
ATOM 749 C C . LEU A 1 90 ? 2.538 -6.521 -3.805 1.00 96.38 90 LEU A C 1
ATOM 751 O O . LEU A 1 90 ? 1.734 -6.102 -2.969 1.00 96.38 90 LEU A O 1
ATOM 755 N N . ALA A 1 91 ? 2.488 -6.149 -5.089 1.00 96.25 91 ALA A N 1
ATOM 756 C CA . ALA A 1 91 ? 1.477 -5.240 -5.623 1.00 96.25 91 ALA A CA 1
ATOM 757 C C . ALA A 1 91 ? 0.071 -5.808 -5.412 1.00 96.25 91 ALA A C 1
ATOM 759 O O . ALA A 1 91 ? -0.801 -5.117 -4.889 1.00 96.25 91 ALA A O 1
ATOM 760 N N . THR A 1 92 ? -0.141 -7.085 -5.730 1.00 95.38 92 THR A N 1
ATOM 761 C CA . THR A 1 92 ? -1.432 -7.762 -5.550 1.00 95.38 92 THR A CA 1
ATOM 762 C C . THR A 1 92 ? -1.925 -7.676 -4.108 1.00 95.38 92 THR A C 1
ATOM 764 O O . THR A 1 92 ? -3.083 -7.336 -3.874 1.00 95.38 92 THR A O 1
ATOM 767 N N . ARG A 1 93 ? -1.044 -7.880 -3.125 1.00 95.00 93 ARG A N 1
ATOM 768 C CA . ARG A 1 93 ? -1.396 -7.763 -1.700 1.00 95.00 93 ARG A CA 1
ATOM 769 C C . ARG A 1 93 ? -1.724 -6.342 -1.283 1.00 95.00 93 ARG A C 1
ATOM 771 O O . ARG A 1 93 ? -2.674 -6.139 -0.534 1.00 95.00 93 ARG A O 1
ATOM 778 N N . LEU A 1 94 ? -0.970 -5.359 -1.772 1.00 96.56 94 LEU A N 1
ATOM 779 C CA . LEU A 1 94 ? -1.269 -3.949 -1.519 1.00 96.56 94 LEU A CA 1
ATOM 780 C C . LEU A 1 94 ? -2.637 -3.568 -2.106 1.00 96.56 94 LEU A C 1
ATOM 782 O O . LEU A 1 94 ? -3.420 -2.885 -1.451 1.00 96.56 94 LEU A O 1
ATOM 786 N N . TYR A 1 95 ? -2.973 -4.050 -3.304 1.00 96.31 95 TYR A N 1
ATOM 787 C CA . TYR A 1 95 ? -4.302 -3.844 -3.883 1.00 96.31 95 TYR A CA 1
ATOM 788 C C . TYR A 1 95 ? -5.404 -4.546 -3.083 1.00 96.31 95 TYR A C 1
ATOM 790 O O . TYR A 1 95 ? -6.433 -3.926 -2.820 1.00 96.31 95 TYR A O 1
ATOM 798 N N . ALA A 1 96 ? -5.186 -5.788 -2.648 1.00 94.62 96 ALA A N 1
ATOM 799 C CA . ALA A 1 96 ? -6.139 -6.514 -1.810 1.00 94.62 96 ALA A CA 1
ATOM 800 C C . ALA A 1 96 ? -6.393 -5.773 -0.486 1.00 94.62 96 ALA A C 1
ATOM 802 O O . ALA A 1 96 ? -7.540 -5.493 -0.149 1.00 94.62 96 ALA A O 1
ATOM 803 N N . ALA A 1 97 ? -5.328 -5.344 0.201 1.00 94.88 97 ALA A N 1
ATOM 804 C CA . ALA A 1 97 ? -5.432 -4.547 1.420 1.00 94.88 97 ALA A CA 1
ATOM 805 C C . ALA A 1 97 ? -6.151 -3.211 1.188 1.00 94.88 97 ALA A C 1
ATOM 807 O O . ALA A 1 97 ? -6.920 -2.767 2.036 1.00 94.88 97 ALA A O 1
ATOM 808 N N . TYR A 1 98 ? -5.923 -2.555 0.044 1.00 95.50 98 TYR A N 1
ATOM 809 C CA . TYR A 1 98 ? -6.636 -1.325 -0.293 1.00 95.50 98 TYR A CA 1
ATOM 810 C C . TYR A 1 98 ? -8.134 -1.570 -0.399 1.00 95.50 98 TYR A C 1
ATOM 812 O O . TYR A 1 98 ? -8.890 -0.812 0.195 1.00 95.50 98 TYR A O 1
ATOM 820 N N . ILE A 1 99 ? -8.557 -2.600 -1.136 1.00 93.19 99 ILE A N 1
ATOM 821 C CA . ILE A 1 99 ? -9.975 -2.923 -1.319 1.00 93.19 99 ILE A CA 1
ATOM 822 C C . ILE A 1 99 ? -10.631 -3.216 0.031 1.00 93.19 99 ILE A C 1
ATOM 824 O O . ILE A 1 99 ? -11.681 -2.657 0.335 1.00 93.19 99 ILE A O 1
ATOM 828 N N . ASP A 1 100 ? -9.969 -4.040 0.833 1.00 92.88 100 ASP A N 1
ATOM 829 C CA . ASP A 1 100 ? -10.445 -4.515 2.125 1.00 92.88 100 ASP A CA 1
ATOM 830 C C . ASP A 1 100 ? -10.594 -3.389 3.168 1.00 92.88 100 ASP A C 1
ATOM 832 O O . ASP A 1 100 ? -11.563 -3.324 3.921 1.00 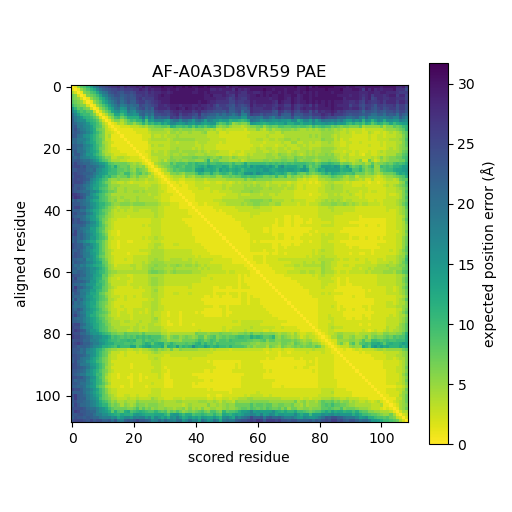92.88 100 ASP A O 1
ATOM 836 N N . LEU A 1 101 ? -9.657 -2.436 3.180 1.00 92.00 101 LEU A N 1
ATOM 837 C CA . LEU A 1 101 ? -9.696 -1.280 4.081 1.00 92.00 101 LEU A CA 1
ATOM 838 C C . LEU A 1 101 ? -10.552 -0.124 3.541 1.00 92.00 101 LEU A C 1
ATOM 840 O O . LEU A 1 101 ? -10.949 0.764 4.297 1.00 92.00 101 LEU A O 1
ATOM 844 N N . LYS A 1 102 ? -10.828 -0.085 2.234 1.00 90.38 102 LYS A N 1
ATOM 845 C CA . LYS A 1 102 ? -11.485 1.056 1.582 1.00 90.38 102 LYS A CA 1
ATOM 846 C C . LYS A 1 102 ? -12.836 1.379 2.197 1.00 90.38 102 LYS A C 1
ATOM 848 O O . LYS A 1 102 ? -13.119 2.557 2.401 1.00 90.38 102 LYS A O 1
ATOM 853 N 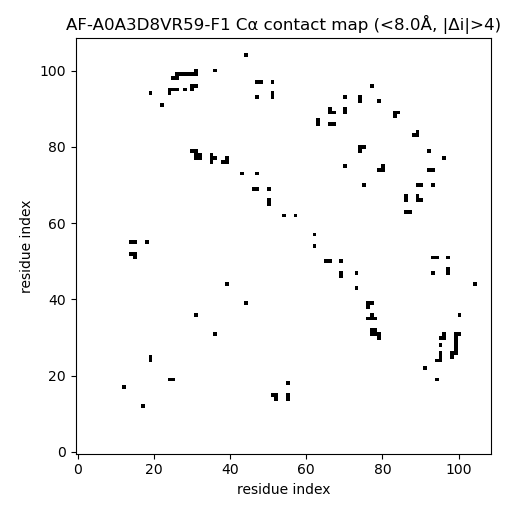N . GLU A 1 103 ? -13.646 0.367 2.496 1.00 82.25 103 GLU A N 1
ATOM 854 C CA . GLU A 1 103 ? -14.978 0.586 3.060 1.00 82.25 103 GLU A CA 1
ATOM 855 C C . GLU A 1 103 ? -14.910 1.261 4.433 1.00 82.25 103 GLU A C 1
ATOM 857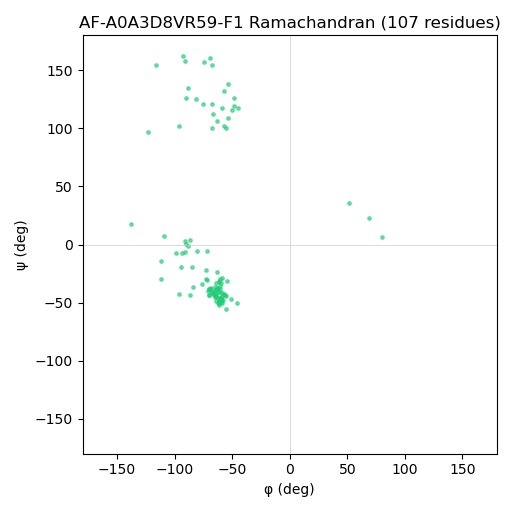 O O . GLU A 1 103 ? -15.679 2.176 4.693 1.00 82.25 103 GLU A O 1
ATOM 862 N N . GLU A 1 104 ? -13.949 0.902 5.283 1.00 82.06 104 GLU A N 1
ATOM 863 C CA . GLU A 1 104 ? -13.790 1.513 6.610 1.00 82.06 104 GLU A CA 1
ATOM 864 C C . GLU A 1 104 ? -13.292 2.964 6.535 1.00 82.06 104 GLU A C 1
ATOM 866 O O . GLU A 1 104 ? -13.731 3.831 7.296 1.00 82.06 104 GLU A O 1
ATOM 871 N N . TRP A 1 105 ? -12.382 3.247 5.602 1.00 86.38 105 TRP A N 1
ATOM 872 C CA . TRP A 1 105 ? -11.682 4.530 5.536 1.00 86.38 105 TRP A CA 1
ATOM 873 C C . TRP A 1 105 ? -12.328 5.563 4.602 1.00 86.38 105 TRP A C 1
ATOM 875 O O . TRP A 1 105 ? -12.056 6.758 4.748 1.00 86.38 105 TRP A O 1
ATOM 885 N N . GLU A 1 106 ? -13.181 5.164 3.651 1.00 71.38 106 GLU A N 1
ATOM 886 C CA . GLU A 1 106 ? -13.865 6.113 2.755 1.00 71.38 106 GLU A CA 1
ATOM 887 C C . GLU A 1 106 ? -14.974 6.921 3.440 1.00 71.38 106 GLU A C 1
ATOM 889 O O . GLU A 1 106 ? -15.268 8.021 2.978 1.00 71.38 106 GLU A 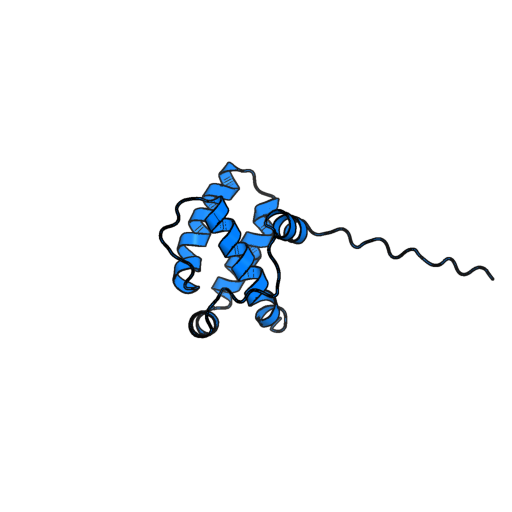O 1
ATOM 894 N N . PHE A 1 107 ? -15.535 6.451 4.560 1.00 63.62 107 PHE A N 1
ATOM 895 C CA . PHE A 1 107 ? -16.569 7.186 5.307 1.00 63.62 107 PHE A CA 1
ATOM 896 C C . PHE A 1 107 ? -16.022 8.114 6.403 1.00 63.62 107 PHE A C 1
ATOM 898 O O . PHE A 1 107 ? -16.786 8.875 6.993 1.00 63.62 107 PHE A O 1
ATOM 905 N N . GLN A 1 108 ? -14.715 8.081 6.683 1.00 56.78 108 GLN A N 1
ATOM 906 C CA . GLN A 1 108 ? -14.078 8.959 7.676 1.00 56.78 108 GLN A CA 1
ATOM 907 C C . GLN A 1 108 ? -13.643 10.332 7.115 1.00 56.78 108 GLN A C 1
ATOM 909 O O . GLN A 1 108 ? -13.007 11.106 7.839 1.00 56.78 108 GLN A O 1
ATOM 914 N N . LEU A 1 109 ? -13.946 10.641 5.847 1.00 45.97 109 LEU A N 1
ATOM 915 C CA . LEU A 1 109 ? -13.539 11.871 5.148 1.00 45.97 109 LEU A CA 1
ATOM 916 C C . LEU A 1 109 ? -14.723 12.737 4.711 1.00 45.97 109 LEU A C 1
ATOM 918 O O . LEU A 1 109 ? -15.636 12.205 4.046 1.00 45.97 109 LEU A O 1
#

Secondary structure (DSSP, 8-state):
----------PPPPHHHHHHHHTT--TT---S-HHHHHH--HHHHHHHHHHHHHGGGS-HHHHHHHHHHHHHHHTTTTT--SS---HHHHHHHHHHHHHHHHHHHHTT-